Protein AF-A0A938WAL0-F1 (afdb_monomer)

Radius of gyration: 18.29 Å; Cα contacts (8 Å, |Δi|>4): 119; chains: 1; bounding box: 50×44×39 Å

pLDDT: mean 85.59, std 7.77, range [57.09, 95.12]

Nearest PDB structures (foldseek):
  7kyp-assembly4_N  TM=7.674E-01  e=1.809E-05  Streptococcus pneumoniae D39
  7kyo-assembly1_C-2  TM=7.148E-01  e=5.444E-04  Streptococcus pneumoniae D39
  2nq2-assembly1_B  TM=6.872E-01  e=1.611E+00  Haemophilus influenzae
  6ivw-assembly1_A  TM=2.174E-01  e=8.208E+00  Klebsiella pneumoniae IS53

Secondary structure (DSSP, 8-state):
-HHHHHHHHHHHSHHHHHHHHHHHHHHHHHHHHHHHHHHTT-TTHHHHHHHHHHHHHHHHHHTT--HHHHHHHHHHHHHHHHHHHHHHH-S-HHHHHHHHHHHHHHHHHHHHHT-TT--S-HHHHHH--GGG--HHHHHHHHHHHHHHHHHHHHH-

Solvent-accessible surface area (backbone atoms only — not comparable to full-atom values): 8500 Å² total; per-residue (Å²): 122,69,64,66,55,51,51,50,56,52,59,68,34,70,44,45,46,40,25,53,53,44,51,52,52,51,48,51,40,48,54,54,54,46,54,54,29,46,78,69,74,36,66,52,50,64,60,27,50,61,50,30,41,47,27,30,32,29,50,15,56,75,71,73,43,64,37,79,71,34,33,58,60,39,49,52,52,48,52,52,50,49,55,54,47,48,73,68,65,85,54,59,54,63,62,51,38,50,52,53,25,54,51,32,38,52,51,19,54,54,50,46,70,70,44,90,80,71,80,75,49,71,64,46,74,73,71,52,62,61,61,72,53,49,75,68,53,48,51,51,52,53,49,52,41,51,51,53,51,51,53,51,64,73,72,108

Foldseek 3Di:
DVVVVVVVVVCPDPLNVQLVLLCVLVVLVCVLVCVVCVVVVNNCVVVLLLQLLLLQQLVCVLVVHDSVVSSVVSSVVVVVVLVVCCVPVPDRSNVSSVVSSVVSNVNSVVSNVPPPPPPVDVVCVNPPDSSPDDPVNSVVSVVVSVVSVVVVVVVD

Mean predicted aligned error: 6.49 Å

Sequence (156 aa):
MTDLTAIRSVLAEPFMQRALLGGLLTGALGGLLGSFAVLRQLSFFSDALGHSALLGISLGILLGVNPTLVLIPFAVVFALLVNQLVARSGLPADALLNIVYSTSLAFAVVALSLVETYRGGIQQLLFGDILGISWSDLVVIGLLLLIALGYLALSL

Structure (mmCIF, N/CA/C/O backbone):
data_AF-A0A938WAL0-F1
#
_entry.id   AF-A0A938WAL0-F1
#
loop_
_atom_site.group_PDB
_atom_site.id
_atom_site.type_symbol
_atom_site.label_atom_id
_atom_site.label_alt_id
_atom_site.label_comp_id
_atom_site.label_asym_id
_atom_site.label_entity_id
_atom_site.label_seq_id
_atom_site.pdbx_PDB_ins_code
_atom_site.Cartn_x
_atom_site.Cartn_y
_atom_site.Cartn_z
_atom_site.occupancy
_atom_site.B_iso_or_equiv
_atom_site.auth_seq_id
_atom_site.auth_comp_id
_atom_site.auth_asym_id
_atom_site.auth_atom_id
_atom_site.pdbx_PDB_model_num
ATOM 1 N N . MET A 1 1 ? 34.028 19.146 -10.390 1.00 59.75 1 MET A N 1
ATOM 2 C CA . MET A 1 1 ? 33.184 19.378 -11.594 1.00 59.75 1 MET A CA 1
ATOM 3 C C . MET A 1 1 ? 32.653 18.077 -12.204 1.00 59.75 1 MET A C 1
ATOM 5 O O . MET A 1 1 ? 31.614 18.127 -12.845 1.00 59.75 1 MET A O 1
ATOM 9 N N . THR A 1 2 ? 33.303 16.931 -11.976 1.00 66.00 2 THR A N 1
ATOM 10 C CA . THR A 1 2 ? 32.895 15.585 -12.430 1.00 66.00 2 THR A CA 1
ATOM 1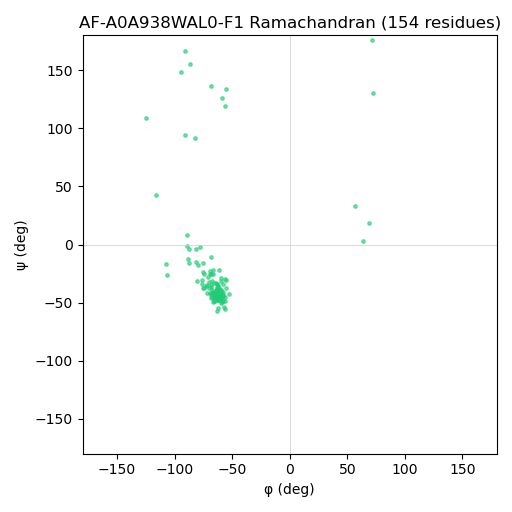1 C C . THR A 1 2 ? 31.665 15.014 -11.708 1.00 66.00 2 THR A C 1
ATOM 13 O O . THR A 1 2 ? 30.896 14.266 -12.307 1.00 66.00 2 THR A O 1
ATOM 16 N N . ASP A 1 3 ? 31.421 15.407 -10.455 1.00 73.94 3 ASP A N 1
ATOM 17 C CA . ASP A 1 3 ? 30.330 14.829 -9.651 1.00 73.94 3 ASP A CA 1
ATOM 18 C C . ASP A 1 3 ? 28.945 15.332 -10.082 1.00 73.94 3 ASP A C 1
ATOM 20 O O . ASP A 1 3 ? 27.984 14.569 -10.155 1.00 73.94 3 ASP A O 1
ATOM 24 N N . LEU A 1 4 ? 28.839 16.609 -10.464 1.00 77.44 4 LEU A N 1
ATOM 25 C CA . LEU A 1 4 ? 27.574 17.206 -10.911 1.00 77.44 4 LEU A CA 1
ATOM 26 C C . LEU A 1 4 ? 27.122 16.665 -12.274 1.00 77.44 4 LEU A C 1
ATOM 28 O O . LEU A 1 4 ? 25.924 16.524 -12.518 1.00 77.44 4 LEU A O 1
ATOM 32 N N . THR A 1 5 ? 28.063 16.326 -13.159 1.00 80.19 5 THR A N 1
ATOM 33 C CA . THR A 1 5 ? 27.743 15.705 -14.451 1.00 80.19 5 THR A CA 1
ATOM 34 C C . THR A 1 5 ? 27.295 14.257 -14.287 1.00 80.19 5 THR A C 1
ATOM 36 O O . THR A 1 5 ? 26.373 13.843 -14.984 1.00 80.19 5 THR A O 1
ATOM 39 N N . ALA A 1 6 ? 27.879 13.523 -13.333 1.00 80.62 6 ALA A N 1
ATOM 40 C CA . ALA A 1 6 ? 27.488 12.149 -13.017 1.00 80.62 6 ALA A CA 1
ATOM 41 C C . ALA A 1 6 ? 26.080 12.075 -12.399 1.00 80.62 6 ALA A C 1
ATOM 43 O O . ALA A 1 6 ? 25.265 11.243 -12.790 1.00 80.62 6 ALA A O 1
ATOM 44 N N . ILE A 1 7 ? 25.746 12.993 -11.486 1.00 83.25 7 ILE A N 1
ATOM 45 C CA . ILE A 1 7 ? 24.389 13.080 -10.925 1.00 83.25 7 ILE A CA 1
ATOM 46 C C . ILE A 1 7 ? 23.381 13.396 -12.035 1.00 83.25 7 ILE A C 1
ATOM 48 O O . ILE A 1 7 ? 22.337 12.755 -12.135 1.00 83.25 7 ILE A O 1
ATOM 52 N N . ARG A 1 8 ? 23.702 14.353 -12.915 1.00 84.62 8 ARG A N 1
ATOM 53 C CA . ARG A 1 8 ? 22.808 14.740 -14.011 1.00 84.62 8 ARG A CA 1
ATOM 54 C C . ARG A 1 8 ? 22.559 13.599 -14.996 1.00 84.62 8 ARG A C 1
ATOM 56 O O . ARG A 1 8 ? 21.430 13.466 -15.459 1.00 84.62 8 ARG A O 1
ATOM 63 N N . SER A 1 9 ? 23.570 12.788 -15.310 1.00 83.75 9 SER A N 1
ATOM 64 C CA . SER A 1 9 ? 23.388 11.643 -16.206 1.00 83.75 9 SER A CA 1
ATOM 65 C C . SER A 1 9 ? 22.494 10.576 -15.579 1.00 83.75 9 SER A C 1
ATOM 67 O O . SER A 1 9 ? 21.607 10.074 -16.254 1.00 83.75 9 SER A O 1
ATOM 69 N N . VAL A 1 10 ? 22.647 10.299 -14.280 1.00 85.94 10 VAL A N 1
ATOM 70 C CA . VAL A 1 10 ? 21.786 9.337 -13.571 1.00 85.94 10 VAL A CA 1
ATOM 71 C C . VAL A 1 10 ? 20.342 9.840 -13.455 1.00 85.94 10 VAL A C 1
ATOM 73 O O . VAL A 1 10 ? 19.409 9.065 -13.630 1.00 85.94 10 VAL A O 1
ATOM 76 N N . LEU A 1 11 ? 20.124 11.136 -13.208 1.00 86.81 11 LEU A N 1
ATOM 77 C CA . LEU A 1 11 ? 18.775 11.723 -13.148 1.00 86.81 11 LEU A CA 1
ATOM 78 C C . LEU A 1 11 ? 18.071 11.775 -14.512 1.00 86.81 11 LEU A C 1
ATOM 80 O O . LEU A 1 11 ? 16.841 11.815 -14.571 1.00 86.81 11 LEU A O 1
ATOM 84 N N . ALA A 1 12 ? 18.834 11.806 -15.605 1.00 88.50 12 ALA A N 1
ATOM 85 C CA . ALA A 1 12 ? 18.282 11.782 -16.954 1.00 88.50 12 ALA A CA 1
ATOM 86 C C . ALA A 1 12 ? 17.778 10.387 -17.362 1.00 88.50 12 ALA A C 1
ATOM 88 O O . ALA A 1 12 ? 17.007 10.285 -18.316 1.00 88.50 12 ALA A O 1
ATOM 89 N N . GLU A 1 13 ? 18.176 9.332 -16.647 1.00 91.75 13 GLU A N 1
ATOM 90 C CA . GLU A 1 13 ? 17.783 7.969 -16.980 1.00 91.75 13 GLU A CA 1
ATOM 91 C C . GLU A 1 13 ? 16.280 7.722 -16.752 1.00 91.75 13 GLU A C 1
ATOM 93 O O . GLU A 1 13 ? 15.738 8.072 -15.693 1.00 91.75 13 GLU A O 1
ATOM 98 N N . PRO A 1 14 ? 15.584 7.037 -17.683 1.00 88.69 14 PRO A N 1
ATOM 99 C CA . PRO A 1 14 ? 14.145 6.808 -17.578 1.00 88.69 14 PRO A CA 1
ATOM 100 C C . PRO A 1 14 ? 13.726 6.035 -16.324 1.00 88.69 14 PRO A C 1
ATOM 102 O O . PRO A 1 14 ? 12.614 6.213 -15.838 1.00 88.69 14 PRO A O 1
ATOM 105 N N . PHE A 1 15 ? 14.562 5.131 -15.799 1.00 90.69 15 PHE A N 1
ATOM 106 C CA . PHE A 1 15 ? 14.244 4.406 -14.559 1.00 90.69 15 PHE A CA 1
ATOM 107 C C . PHE A 1 15 ? 14.283 5.324 -13.332 1.00 90.69 15 PHE A C 1
ATOM 109 O O . PHE A 1 15 ? 13.417 5.219 -12.471 1.00 90.69 15 PHE A O 1
ATOM 116 N N . MET A 1 16 ? 15.224 6.273 -13.286 1.00 92.56 16 MET A N 1
ATOM 117 C CA . MET A 1 16 ? 15.348 7.216 -12.176 1.00 92.56 16 MET A CA 1
ATOM 118 C C . MET A 1 16 ? 14.176 8.199 -12.169 1.00 92.56 16 MET A C 1
ATOM 120 O O . MET A 1 16 ? 13.581 8.456 -11.127 1.00 92.56 16 MET A O 1
ATOM 124 N N . GLN A 1 17 ? 13.777 8.690 -13.345 1.00 91.88 17 GLN A N 1
ATOM 125 C CA . GLN A 1 17 ? 12.596 9.548 -13.479 1.00 91.88 17 GLN A CA 1
ATOM 126 C C . GLN A 1 17 ? 11.316 8.837 -13.032 1.00 91.88 17 GLN A C 1
ATOM 128 O O . GLN A 1 17 ? 10.517 9.413 -12.294 1.00 91.88 17 GLN A O 1
ATOM 133 N N . ARG A 1 18 ? 11.137 7.571 -13.430 1.00 93.94 18 ARG A N 1
ATOM 134 C CA . ARG A 1 18 ? 10.002 6.747 -12.990 1.00 93.94 18 ARG A CA 1
ATOM 135 C C . ARG A 1 18 ? 10.022 6.501 -11.485 1.00 93.94 18 ARG A C 1
ATOM 137 O O . ARG A 1 18 ? 8.976 6.627 -10.861 1.00 93.94 18 ARG A O 1
ATOM 144 N N . ALA A 1 19 ? 11.186 6.222 -10.901 1.00 92.88 19 ALA A N 1
ATOM 145 C CA . ALA A 1 19 ? 11.332 6.046 -9.459 1.00 92.88 19 ALA A CA 1
ATOM 146 C C . ALA A 1 19 ? 10.960 7.322 -8.682 1.00 92.88 19 ALA A C 1
ATOM 148 O O . ALA A 1 19 ? 10.215 7.255 -7.706 1.00 92.88 19 ALA A O 1
ATOM 149 N N . LEU A 1 20 ? 11.411 8.494 -9.148 1.00 92.94 20 LEU A N 1
ATOM 150 C CA . LEU A 1 20 ? 11.079 9.788 -8.540 1.00 92.94 20 LEU A CA 1
ATOM 151 C C . LEU A 1 20 ? 9.582 10.109 -8.643 1.00 92.94 20 LEU A C 1
ATOM 153 O O . LEU A 1 20 ? 8.967 10.495 -7.650 1.00 92.94 20 LEU A O 1
ATOM 157 N N . LEU A 1 21 ? 8.982 9.921 -9.823 1.00 94.06 21 LEU A N 1
ATOM 158 C CA . LEU A 1 21 ? 7.542 10.112 -10.020 1.00 94.06 21 LEU A CA 1
ATOM 159 C C . LEU A 1 21 ? 6.724 9.123 -9.185 1.00 94.06 21 LEU A C 1
ATOM 161 O O . LEU A 1 21 ? 5.754 9.518 -8.541 1.00 94.06 21 LEU A O 1
ATOM 165 N N . GLY A 1 22 ? 7.138 7.856 -9.161 1.00 93.50 22 GLY A N 1
ATOM 166 C CA . GLY A 1 22 ? 6.519 6.807 -8.363 1.00 93.50 22 GLY A CA 1
ATOM 167 C C . GLY A 1 22 ? 6.536 7.159 -6.881 1.00 93.50 22 GLY A C 1
ATOM 168 O O . GLY A 1 22 ? 5.484 7.145 -6.254 1.00 93.50 22 GLY A O 1
ATOM 169 N N . GLY A 1 23 ? 7.693 7.561 -6.345 1.00 93.06 23 GLY A N 1
ATOM 170 C CA . GLY A 1 23 ? 7.836 7.992 -4.953 1.00 93.06 23 GLY A CA 1
ATOM 171 C C . GLY A 1 23 ? 7.001 9.226 -4.603 1.00 93.06 23 GLY A C 1
ATOM 172 O O . GLY A 1 23 ? 6.423 9.293 -3.521 1.00 93.06 23 GLY A O 1
ATOM 173 N N . LEU A 1 24 ? 6.882 10.189 -5.520 1.00 95.12 24 LEU A N 1
ATOM 174 C CA . LEU A 1 24 ? 6.063 11.382 -5.301 1.00 95.12 24 LEU A CA 1
ATOM 175 C C . LEU A 1 24 ? 4.566 11.043 -5.266 1.00 95.12 24 LEU A C 1
ATOM 177 O O . LEU A 1 24 ? 3.847 11.511 -4.383 1.00 95.12 24 LEU A O 1
ATOM 181 N N . LEU A 1 25 ? 4.100 10.192 -6.184 1.00 94.75 25 LEU A N 1
ATOM 182 C CA . LEU A 1 25 ? 2.705 9.752 -6.232 1.00 94.75 25 LEU A CA 1
ATOM 183 C C . LEU A 1 25 ? 2.333 8.862 -5.038 1.00 94.75 25 LEU A C 1
ATOM 185 O O . LEU A 1 25 ? 1.294 9.084 -4.416 1.00 94.75 25 LEU A O 1
ATOM 189 N N . THR A 1 26 ? 3.172 7.882 -4.688 1.00 92.38 26 THR A N 1
ATOM 190 C CA . THR A 1 26 ? 2.928 7.006 -3.530 1.00 92.38 26 THR A CA 1
ATOM 191 C C . THR A 1 26 ? 3.048 7.763 -2.214 1.00 92.38 26 THR A C 1
ATOM 193 O O . THR A 1 26 ? 2.241 7.533 -1.319 1.00 92.38 26 THR A O 1
ATOM 196 N N . GLY A 1 27 ? 3.981 8.713 -2.103 1.00 93.56 27 GLY A N 1
ATOM 197 C CA . GLY A 1 27 ? 4.100 9.601 -0.948 1.00 93.56 27 GLY A CA 1
ATOM 198 C C . GLY A 1 27 ? 2.866 10.487 -0.760 1.00 93.56 27 GLY A C 1
ATOM 199 O O . GLY A 1 27 ? 2.343 10.583 0.350 1.00 93.56 27 GLY A O 1
ATOM 200 N N . ALA A 1 28 ? 2.345 11.074 -1.843 1.00 94.62 28 ALA A N 1
ATOM 201 C CA . ALA A 1 28 ? 1.106 11.852 -1.804 1.00 94.62 28 ALA A CA 1
ATOM 202 C C . ALA A 1 28 ? -0.097 10.992 -1.379 1.00 94.62 28 ALA A C 1
ATOM 204 O O . ALA A 1 28 ? -0.853 11.388 -0.492 1.00 94.62 28 ALA A O 1
ATOM 205 N N . LEU A 1 29 ? -0.235 9.795 -1.959 1.00 92.19 29 LEU A N 1
ATOM 206 C CA . LEU A 1 29 ? -1.250 8.808 -1.576 1.00 92.19 29 LEU A CA 1
ATOM 207 C C . LEU A 1 29 ? -1.151 8.416 -0.100 1.00 92.19 29 LEU A C 1
ATOM 209 O O . LEU A 1 29 ? -2.155 8.427 0.609 1.00 92.19 29 LEU A O 1
ATOM 213 N N . GLY A 1 30 ? 0.055 8.083 0.363 1.00 90.44 30 GLY A N 1
ATOM 214 C CA . GLY A 1 30 ? 0.321 7.680 1.739 1.00 90.44 30 GLY A CA 1
ATOM 215 C C . GLY A 1 30 ? 0.010 8.791 2.738 1.00 90.44 30 GLY A C 1
ATOM 216 O O . GLY A 1 30 ? -0.615 8.528 3.761 1.00 90.44 30 GLY A O 1
ATOM 217 N N . GLY A 1 31 ? 0.361 10.041 2.420 1.00 91.62 31 GLY A N 1
ATOM 218 C CA . GLY A 1 31 ? 0.008 11.202 3.239 1.00 91.62 31 GLY A CA 1
ATOM 219 C C . GLY A 1 31 ? -1.505 11.419 3.343 1.00 91.62 31 GLY A C 1
ATOM 220 O O . GLY A 1 31 ? -2.027 11.622 4.440 1.00 91.62 31 GLY A O 1
ATOM 221 N N . LEU A 1 32 ? -2.221 11.313 2.219 1.00 91.06 32 LEU A N 1
ATOM 222 C CA . LEU A 1 32 ? -3.681 11.444 2.149 1.00 91.06 32 LEU A CA 1
ATOM 223 C C . LEU A 1 32 ? -4.405 10.349 2.936 1.00 91.06 32 LEU A C 1
ATOM 225 O O . LEU A 1 32 ? -5.180 10.635 3.851 1.00 91.06 32 LEU A O 1
ATOM 229 N N . LEU A 1 33 ? -4.138 9.089 2.592 1.00 88.06 33 LEU A N 1
ATOM 230 C CA . LEU A 1 33 ? -4.791 7.939 3.213 1.00 88.06 33 LEU A CA 1
ATOM 231 C C . LEU A 1 33 ? -4.366 7.778 4.674 1.00 88.06 33 LEU A C 1
ATOM 233 O O . LEU A 1 33 ? -5.193 7.422 5.509 1.00 88.06 33 LEU A O 1
ATOM 237 N N . GLY A 1 34 ? -3.111 8.090 5.005 1.00 87.62 34 GLY A N 1
ATOM 238 C CA . GLY A 1 34 ? -2.603 8.075 6.375 1.00 87.62 34 GLY A CA 1
ATOM 239 C C . GLY A 1 34 ? -3.295 9.106 7.263 1.00 87.62 34 GLY A C 1
ATOM 240 O O . GLY A 1 34 ? -3.760 8.760 8.347 1.00 87.62 34 GLY A O 1
ATOM 241 N N . SER A 1 35 ? -3.446 10.348 6.790 1.00 88.38 35 SER A N 1
ATOM 242 C CA . SER A 1 35 ? -4.200 11.378 7.520 1.00 88.38 35 SER A CA 1
ATOM 243 C C . SER A 1 35 ? -5.645 10.939 7.774 1.00 88.38 35 SER A C 1
ATOM 245 O O . SER A 1 35 ? -6.138 11.023 8.900 1.00 88.38 35 SER A O 1
ATOM 247 N N . PHE A 1 36 ? -6.299 10.376 6.756 1.00 85.12 36 PHE A N 1
ATOM 248 C CA . PHE A 1 36 ? -7.659 9.859 6.874 1.00 85.12 36 PHE A CA 1
ATOM 249 C C . PHE A 1 36 ? -7.774 8.683 7.857 1.00 85.12 36 PHE A C 1
ATOM 251 O O . PHE A 1 36 ? -8.710 8.628 8.657 1.00 85.12 36 PHE A O 1
ATOM 258 N N . ALA A 1 37 ? -6.814 7.756 7.834 1.00 84.25 37 ALA A N 1
ATOM 259 C CA . ALA A 1 37 ? -6.764 6.622 8.752 1.00 84.25 37 ALA A CA 1
ATOM 260 C C . ALA A 1 37 ? -6.608 7.079 10.212 1.00 84.25 37 ALA A C 1
ATOM 262 O O . ALA A 1 37 ? -7.315 6.583 11.089 1.00 84.25 37 ALA A O 1
ATOM 263 N N . VAL A 1 38 ? -5.756 8.077 10.470 1.00 85.62 38 VAL A N 1
ATOM 264 C CA . VAL A 1 38 ? -5.581 8.665 11.809 1.00 85.62 38 VAL A CA 1
ATOM 265 C C . VAL A 1 38 ? -6.869 9.326 12.302 1.00 85.62 38 VAL A C 1
ATOM 267 O O . VAL A 1 38 ? -7.282 9.076 13.434 1.00 85.62 38 VAL A O 1
ATOM 270 N N . LEU A 1 39 ? -7.551 10.107 11.456 1.00 85.12 39 LEU A N 1
ATOM 271 C CA . LEU A 1 39 ? -8.827 10.745 11.812 1.00 85.12 39 LEU A CA 1
ATOM 272 C C . LEU A 1 39 ? -9.917 9.730 12.185 1.00 85.12 39 LEU A C 1
ATOM 274 O O . LEU A 1 39 ? -10.789 10.029 12.998 1.00 85.12 39 LEU A O 1
ATOM 278 N N . ARG A 1 40 ? -9.856 8.518 11.624 1.00 80.62 40 ARG A N 1
ATOM 279 C CA . ARG A 1 40 ? -10.780 7.418 11.927 1.00 80.62 40 ARG A CA 1
ATOM 280 C C . ARG A 1 40 ? -10.342 6.521 13.087 1.00 80.62 40 ARG A C 1
ATOM 282 O O . ARG A 1 40 ? -10.980 5.499 13.307 1.00 80.62 40 ARG A O 1
ATOM 289 N N . GLN A 1 41 ? -9.285 6.884 13.820 1.00 80.69 41 GLN A N 1
ATOM 290 C CA . GLN A 1 41 ? -8.681 6.049 14.869 1.00 80.69 41 GLN A CA 1
ATOM 291 C C . GLN A 1 41 ? -8.238 4.662 14.367 1.00 80.69 41 GLN A C 1
ATOM 293 O O . GLN A 1 41 ? -8.294 3.671 15.087 1.00 80.69 41 GLN A O 1
ATOM 298 N N . LEU A 1 42 ? -7.793 4.594 13.111 1.00 81.06 42 LEU A N 1
ATOM 299 C CA . LEU A 1 42 ? -7.249 3.402 12.462 1.00 81.06 42 LEU A CA 1
ATOM 300 C C . LEU A 1 42 ? -5.774 3.626 12.091 1.00 81.06 42 LEU A C 1
ATOM 302 O O . LEU A 1 42 ? -5.340 3.276 10.995 1.00 81.06 42 LEU A O 1
ATOM 306 N N . SER A 1 43 ? -4.990 4.235 12.984 1.00 77.31 43 SER A N 1
ATOM 307 C CA . SER A 1 43 ? -3.584 4.593 12.729 1.00 77.31 43 SER A CA 1
ATOM 308 C C . SER A 1 43 ? -2.714 3.387 12.357 1.00 77.31 43 SER A C 1
ATOM 310 O O . SER A 1 43 ? -1.836 3.511 11.508 1.00 77.31 43 SER A O 1
ATOM 312 N N . PHE A 1 44 ? -2.993 2.214 12.930 1.00 81.81 44 PHE A N 1
ATOM 313 C CA . PHE A 1 44 ? -2.258 0.971 12.664 1.00 81.81 44 PHE A CA 1
ATOM 314 C C . PHE A 1 44 ? -2.796 0.165 11.474 1.00 81.81 44 PHE A C 1
ATOM 316 O O . PHE A 1 44 ? -2.223 -0.859 11.110 1.00 81.81 44 PHE A O 1
ATOM 323 N N . PHE A 1 45 ? -3.895 0.595 10.845 1.00 85.00 45 PHE A N 1
ATOM 324 C CA . PHE A 1 45 ? -4.513 -0.171 9.761 1.00 85.00 45 PHE A CA 1
ATOM 325 C C . PHE A 1 45 ? -3.601 -0.267 8.537 1.00 85.00 45 PHE A C 1
ATOM 327 O O . PHE A 1 45 ? -3.448 -1.346 7.969 1.00 85.00 45 PHE A O 1
ATOM 334 N N . SER A 1 46 ? -2.975 0.847 8.153 1.00 83.94 46 SER A N 1
ATOM 335 C CA . SER A 1 46 ? -2.064 0.895 7.005 1.00 83.94 46 SER A CA 1
ATOM 336 C C . SER A 1 46 ? -0.841 -0.002 7.204 1.00 83.94 46 SER A C 1
ATOM 338 O O . SER A 1 46 ? -0.419 -0.671 6.264 1.00 83.94 46 SER A O 1
ATOM 340 N N . ASP A 1 47 ? -0.316 -0.052 8.429 1.00 84.69 47 ASP A N 1
ATOM 341 C CA 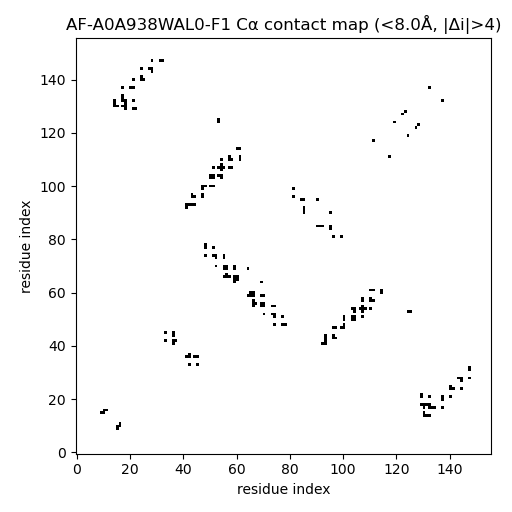. ASP A 1 47 ? 0.816 -0.906 8.800 1.00 84.69 47 ASP A CA 1
ATOM 342 C C . ASP A 1 47 ? 0.431 -2.393 8.722 1.00 84.69 47 ASP A C 1
ATOM 344 O O . ASP A 1 47 ? 1.053 -3.187 8.011 1.00 84.69 47 ASP A O 1
ATOM 348 N N . ALA A 1 48 ? -0.700 -2.752 9.340 1.00 88.06 48 ALA A N 1
ATOM 349 C CA . ALA A 1 48 ? -1.219 -4.112 9.303 1.00 88.06 48 ALA A CA 1
ATOM 350 C C . ALA A 1 48 ? -1.543 -4.582 7.875 1.00 88.06 48 ALA A C 1
ATOM 352 O O . ALA A 1 48 ? -1.225 -5.717 7.515 1.00 88.06 48 ALA A O 1
ATOM 353 N N . LEU A 1 49 ? -2.150 -3.727 7.045 1.00 88.19 49 LEU A N 1
ATOM 354 C CA . LEU A 1 49 ? -2.470 -4.036 5.651 1.00 88.19 49 LEU A CA 1
ATOM 355 C C . LEU A 1 49 ? -1.201 -4.229 4.812 1.00 88.19 49 LEU A C 1
ATOM 357 O O . LEU A 1 49 ? -1.123 -5.196 4.055 1.00 88.19 49 LEU A O 1
ATOM 361 N N . GLY A 1 50 ? -0.212 -3.340 4.958 1.00 87.06 50 GLY A N 1
ATOM 362 C CA . GLY A 1 50 ? 1.035 -3.380 4.192 1.00 87.06 50 GLY A CA 1
ATOM 363 C C . GLY A 1 50 ? 1.807 -4.678 4.406 1.00 87.06 50 GLY A C 1
ATOM 364 O O . GLY A 1 50 ? 2.225 -5.326 3.451 1.00 87.06 50 GLY A O 1
ATOM 365 N N . HIS A 1 51 ? 1.917 -5.126 5.652 1.00 85.06 51 HIS A N 1
ATOM 366 C CA . HIS A 1 51 ? 2.574 -6.392 5.943 1.00 85.06 51 HIS A CA 1
ATOM 367 C C . HIS A 1 51 ? 1.725 -7.620 5.618 1.00 85.06 51 HIS A C 1
ATOM 369 O O . HIS A 1 51 ? 2.251 -8.645 5.182 1.00 85.06 51 HIS A O 1
ATOM 375 N N . SER A 1 52 ? 0.408 -7.534 5.790 1.00 88.25 52 SER A N 1
ATOM 376 C CA . SER A 1 52 ? -0.479 -8.644 5.437 1.00 88.25 52 SER A CA 1
ATOM 377 C C . SER A 1 52 ? -0.560 -8.848 3.925 1.00 88.25 52 SER A C 1
ATOM 379 O O . SER A 1 52 ? -0.789 -9.963 3.466 1.00 88.25 52 SER A O 1
ATOM 381 N N . ALA A 1 53 ? -0.267 -7.818 3.129 1.00 88.56 53 ALA A N 1
ATOM 382 C CA . ALA A 1 53 ? -0.129 -7.927 1.682 1.00 88.56 53 ALA A CA 1
ATOM 383 C C . ALA A 1 53 ? 0.908 -8.985 1.255 1.00 88.56 53 ALA A C 1
ATOM 385 O O . ALA A 1 53 ? 0.718 -9.651 0.237 1.00 88.56 53 ALA A O 1
ATOM 386 N N . LEU A 1 54 ? 1.953 -9.215 2.063 1.00 87.88 54 LEU A N 1
ATOM 387 C CA . LEU A 1 54 ? 2.937 -10.280 1.833 1.00 87.88 54 LEU A CA 1
ATOM 388 C C . LEU A 1 54 ? 2.301 -11.665 1.867 1.00 87.88 54 LEU A C 1
ATOM 390 O O . LEU A 1 54 ? 2.680 -12.523 1.072 1.00 87.88 54 LEU A O 1
ATOM 394 N N . LEU A 1 55 ? 1.318 -11.883 2.746 1.00 90.19 55 LEU A N 1
ATOM 395 C CA . LEU A 1 55 ? 0.559 -13.129 2.766 1.00 90.19 55 LEU A CA 1
ATOM 396 C C . LEU A 1 55 ? -0.182 -13.304 1.440 1.00 90.19 55 LEU A C 1
ATOM 398 O O . LEU A 1 55 ? -0.045 -14.347 0.808 1.00 90.19 55 LEU A O 1
ATOM 402 N N . GLY A 1 56 ? -0.872 -12.268 0.960 1.00 89.00 56 GLY A N 1
ATOM 403 C CA . GLY A 1 56 ? -1.535 -12.289 -0.346 1.00 89.00 56 GLY A CA 1
ATOM 404 C C . GLY A 1 56 ? -0.584 -12.607 -1.503 1.00 89.00 56 GLY A C 1
ATOM 405 O O . GLY A 1 56 ? -0.885 -13.463 -2.334 1.00 89.00 56 GLY A O 1
ATOM 406 N N . ILE A 1 57 ? 0.594 -11.981 -1.522 1.00 88.69 57 ILE A N 1
ATOM 407 C CA . ILE A 1 57 ? 1.624 -12.243 -2.536 1.00 88.69 57 ILE A CA 1
ATOM 408 C C . ILE A 1 57 ? 2.145 -13.680 -2.431 1.00 88.69 57 ILE A C 1
ATOM 410 O O . ILE A 1 57 ? 2.228 -14.370 -3.444 1.00 88.69 57 ILE A O 1
ATOM 414 N N . SER A 1 58 ? 2.450 -14.155 -1.220 1.00 87.44 58 SER A N 1
ATOM 415 C CA . SER A 1 58 ? 2.932 -15.523 -0.991 1.00 87.44 58 SER A CA 1
ATOM 416 C C . SER A 1 58 ? 1.917 -16.577 -1.435 1.00 87.44 58 SER A C 1
ATOM 418 O O . SER A 1 58 ? 2.292 -17.560 -2.070 1.00 87.44 58 SER A O 1
ATOM 420 N N . LEU A 1 59 ? 0.624 -16.333 -1.192 1.00 88.12 59 LEU A N 1
ATOM 421 C CA . LEU A 1 59 ? -0.463 -17.180 -1.672 1.00 88.12 59 LEU A CA 1
ATOM 422 C C . LEU A 1 59 ? -0.561 -17.150 -3.199 1.00 88.12 59 LEU A C 1
ATOM 424 O O . LEU A 1 59 ? -0.722 -18.200 -3.813 1.00 88.12 59 LEU A O 1
ATOM 428 N N . GLY A 1 60 ? -0.414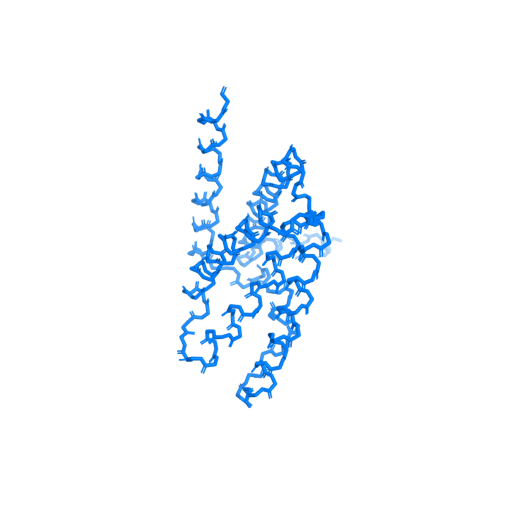 -15.978 -3.826 1.00 87.62 60 GLY A N 1
ATOM 429 C CA . GLY A 1 60 ? -0.368 -15.864 -5.285 1.00 87.62 60 GLY A CA 1
ATOM 430 C C . GLY A 1 60 ? 0.770 -16.683 -5.896 1.00 87.62 60 GLY A C 1
ATOM 431 O O . GLY A 1 60 ? 0.540 -17.448 -6.830 1.00 87.62 60 GLY A O 1
ATOM 432 N N . ILE A 1 61 ? 1.967 -16.598 -5.307 1.00 85.56 61 ILE A N 1
ATOM 433 C CA . ILE A 1 61 ? 3.143 -17.373 -5.727 1.00 85.56 61 ILE A CA 1
ATOM 434 C C . ILE A 1 61 ? 2.898 -18.879 -5.558 1.00 85.56 61 ILE A C 1
ATOM 436 O O . ILE A 1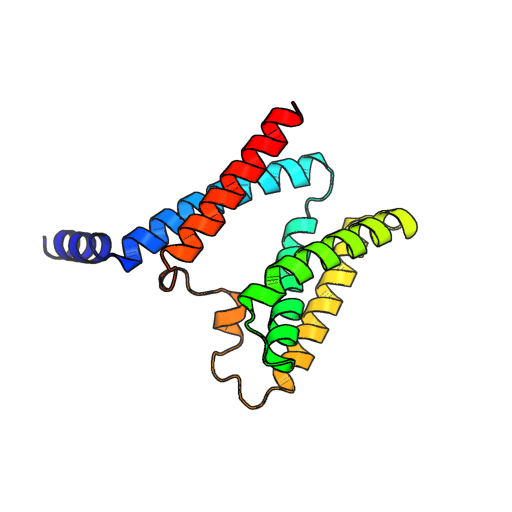 61 ? 3.149 -19.636 -6.493 1.00 85.56 61 ILE A O 1
ATOM 440 N N . LEU A 1 62 ? 2.371 -19.316 -4.408 1.00 85.00 62 LEU A N 1
ATOM 441 C CA . LEU A 1 62 ? 2.040 -20.724 -4.142 1.00 85.00 62 LEU A CA 1
ATOM 442 C C . LEU A 1 62 ? 1.021 -21.292 -5.137 1.00 85.00 62 LEU A C 1
ATOM 444 O O . LEU A 1 62 ? 1.136 -22.442 -5.551 1.00 85.00 62 LEU A O 1
ATOM 448 N N . LEU A 1 63 ? 0.029 -20.489 -5.522 1.00 86.00 63 LEU A N 1
ATOM 449 C CA . LEU A 1 63 ? -1.010 -20.874 -6.477 1.00 86.00 63 LEU A CA 1
ATOM 450 C C . LEU A 1 63 ? -0.557 -20.745 -7.944 1.00 86.00 63 LEU A C 1
ATOM 452 O O . LEU A 1 63 ? -1.320 -21.092 -8.844 1.00 86.00 63 LEU A O 1
ATOM 456 N N . GLY A 1 64 ? 0.652 -20.233 -8.204 1.00 83.38 64 GLY A N 1
ATOM 457 C CA . GLY A 1 64 ? 1.157 -19.979 -9.557 1.00 83.38 64 GLY A CA 1
ATOM 458 C C . GLY A 1 64 ? 0.438 -18.839 -10.290 1.00 83.38 64 GLY A C 1
ATOM 459 O O . GLY A 1 64 ? 0.506 -18.752 -11.515 1.00 83.38 64 GLY A O 1
ATOM 460 N N . VAL A 1 65 ? -0.268 -17.969 -9.563 1.00 85.81 65 VAL A N 1
ATOM 461 C CA . VAL A 1 65 ? -0.994 -16.816 -10.112 1.00 85.81 65 VAL A CA 1
ATOM 462 C C . VAL A 1 65 ? -0.104 -15.578 -10.045 1.00 85.81 65 VAL A C 1
ATOM 464 O O . VAL A 1 65 ? 0.705 -15.423 -9.132 1.00 85.81 65 VAL A O 1
ATOM 467 N N . ASN A 1 66 ? -0.259 -14.660 -11.003 1.00 81.62 66 ASN A N 1
ATOM 468 C CA . ASN A 1 66 ? 0.472 -13.396 -10.993 1.00 81.62 66 ASN A CA 1
ATOM 469 C C . ASN A 1 66 ? 0.226 -12.632 -9.665 1.00 81.62 66 ASN A C 1
ATOM 471 O O . ASN A 1 66 ? -0.922 -12.258 -9.396 1.00 81.62 66 ASN A O 1
ATOM 475 N N . PRO A 1 67 ? 1.273 -12.356 -8.862 1.00 80.31 67 PRO A N 1
ATOM 476 C CA . PRO A 1 67 ? 1.139 -11.698 -7.563 1.00 80.31 67 PRO A CA 1
ATOM 477 C C . PRO A 1 67 ? 0.412 -10.357 -7.609 1.00 80.31 67 PRO A C 1
ATOM 479 O O . PRO A 1 67 ? -0.393 -10.064 -6.729 1.00 80.31 67 PRO A O 1
ATOM 482 N N . THR A 1 68 ? 0.638 -9.564 -8.658 1.00 79.19 68 THR A N 1
ATOM 483 C CA . THR A 1 68 ? 0.021 -8.243 -8.829 1.00 79.19 68 THR A CA 1
ATOM 484 C C . THR A 1 68 ? -1.500 -8.344 -8.941 1.00 79.19 68 THR A C 1
ATOM 486 O O . THR A 1 68 ? -2.219 -7.488 -8.430 1.00 79.19 68 THR A O 1
ATOM 489 N N . LEU A 1 69 ? -2.005 -9.418 -9.559 1.00 83.56 69 LEU A N 1
ATOM 490 C CA . LEU A 1 69 ? -3.443 -9.660 -9.698 1.00 83.56 69 LEU A CA 1
ATOM 491 C C . LEU A 1 69 ? -4.083 -10.155 -8.402 1.00 83.56 69 LEU A C 1
ATOM 493 O O . LEU A 1 69 ? -5.256 -9.883 -8.169 1.00 83.56 69 LEU A O 1
ATOM 497 N N . VAL A 1 70 ? -3.333 -10.872 -7.563 1.00 87.62 70 VAL A N 1
ATOM 498 C CA . VAL A 1 70 ? -3.820 -11.384 -6.272 1.00 87.62 70 VAL A CA 1
ATOM 499 C C . VAL A 1 70 ? -3.785 -10.299 -5.196 1.00 87.62 70 VAL A C 1
ATOM 501 O O . VAL A 1 70 ? -4.644 -10.274 -4.317 1.00 87.62 70 VAL A O 1
ATOM 504 N N . LEU A 1 71 ? -2.836 -9.368 -5.290 1.00 86.62 71 LEU A N 1
ATOM 505 C CA . LEU A 1 71 ? -2.579 -8.339 -4.286 1.00 86.62 71 LEU A CA 1
ATOM 506 C C . LEU A 1 71 ? -3.803 -7.467 -3.978 1.00 86.62 71 LEU A C 1
ATOM 508 O O . LEU A 1 71 ? -4.195 -7.344 -2.820 1.00 86.62 71 LEU A O 1
ATOM 512 N N . ILE A 1 72 ? -4.420 -6.878 -5.007 1.00 85.94 72 ILE A N 1
ATOM 513 C CA . ILE A 1 72 ? -5.580 -5.987 -4.849 1.00 85.94 72 ILE A CA 1
ATOM 514 C C . ILE A 1 72 ? -6.792 -6.717 -4.241 1.00 85.94 72 ILE A C 1
ATOM 516 O O . ILE A 1 72 ? -7.294 -6.254 -3.214 1.00 85.94 72 ILE A O 1
ATOM 520 N N . PRO A 1 73 ? -7.285 -7.843 -4.800 1.00 90.00 73 PRO A N 1
ATOM 521 C CA . PRO A 1 73 ? -8.428 -8.542 -4.219 1.00 90.00 73 PRO A CA 1
ATOM 522 C C . PRO A 1 73 ? -8.123 -9.070 -2.817 1.00 90.00 73 PRO A C 1
ATOM 524 O O . PRO A 1 73 ? -8.988 -8.987 -1.948 1.00 90.00 73 PRO A O 1
ATOM 527 N N . PHE A 1 74 ? -6.897 -9.537 -2.556 1.00 91.06 74 PHE A N 1
ATOM 528 C CA . PHE A 1 74 ? -6.491 -9.930 -1.210 1.00 91.06 74 PHE A CA 1
ATOM 529 C C . PHE A 1 74 ? -6.562 -8.751 -0.233 1.00 91.06 74 PHE A C 1
ATOM 531 O O . PHE A 1 74 ? -7.150 -8.892 0.835 1.00 91.06 74 PHE A O 1
ATOM 538 N N . ALA A 1 75 ? -6.032 -7.580 -0.600 1.00 89.75 75 ALA A N 1
ATOM 539 C CA . ALA A 1 75 ? -6.077 -6.384 0.238 1.00 89.75 75 ALA A CA 1
ATOM 540 C C . ALA A 1 75 ? -7.520 -5.954 0.556 1.00 89.75 75 ALA A C 1
ATOM 542 O O . ALA A 1 75 ? -7.818 -5.607 1.698 1.00 89.75 75 ALA A O 1
ATOM 543 N N . VAL A 1 76 ? -8.433 -6.036 -0.419 1.00 90.62 76 VAL A N 1
ATOM 544 C CA . VAL A 1 76 ? -9.862 -5.742 -0.209 1.00 90.62 76 VAL A CA 1
ATOM 545 C C . VAL A 1 76 ? -10.495 -6.752 0.748 1.00 90.62 76 VAL A C 1
ATOM 547 O O . VAL A 1 76 ? -11.150 -6.355 1.711 1.00 90.62 76 VAL A O 1
ATOM 550 N N . VAL A 1 77 ? -10.285 -8.052 0.523 1.00 92.00 77 VAL A N 1
ATOM 551 C CA . VAL A 1 77 ? -10.818 -9.111 1.397 1.00 92.00 77 VAL A CA 1
ATOM 552 C C . VAL A 1 77 ? -10.273 -8.969 2.816 1.00 92.00 77 VAL A C 1
ATOM 554 O O . VAL A 1 77 ? -11.040 -9.041 3.774 1.00 92.00 77 VAL A O 1
ATOM 557 N N . PHE A 1 78 ? -8.974 -8.707 2.956 1.00 90.00 78 PHE A N 1
ATOM 558 C CA . PHE A 1 78 ? -8.318 -8.481 4.237 1.00 90.00 78 PHE A CA 1
ATOM 559 C C . PHE A 1 78 ? -8.904 -7.266 4.965 1.00 90.00 78 PHE A C 1
ATOM 561 O O . PHE A 1 78 ? -9.282 -7.374 6.130 1.00 90.00 78 PHE A O 1
ATOM 568 N N . ALA A 1 79 ? -9.056 -6.134 4.271 1.00 88.81 79 ALA A N 1
ATOM 569 C CA . ALA A 1 79 ? -9.653 -4.925 4.830 1.00 88.81 79 ALA A CA 1
ATOM 570 C C . ALA A 1 79 ? -11.083 -5.168 5.342 1.00 88.81 79 ALA A C 1
ATOM 572 O O . ALA A 1 79 ? -11.428 -4.734 6.442 1.00 88.81 79 ALA A O 1
ATOM 573 N N . LEU A 1 80 ? -11.906 -5.901 4.582 1.00 90.94 80 LEU A N 1
ATOM 574 C CA . LEU A 1 80 ? -13.272 -6.254 4.980 1.00 90.94 80 LEU A CA 1
ATOM 575 C C . LEU A 1 80 ? -13.299 -7.189 6.197 1.00 90.94 80 LEU A C 1
ATOM 577 O O . LEU A 1 80 ? -14.082 -6.964 7.123 1.00 90.94 80 LEU A O 1
ATOM 581 N N . LEU A 1 81 ? -12.433 -8.207 6.212 1.00 89.88 81 LEU A N 1
ATOM 582 C CA . LEU A 1 81 ? -12.288 -9.146 7.327 1.00 89.88 81 LEU A CA 1
ATOM 583 C C . LEU A 1 81 ? -11.905 -8.423 8.614 1.00 89.88 81 LEU A C 1
ATOM 585 O O . LEU A 1 81 ? -12.566 -8.592 9.637 1.00 89.88 81 LEU A O 1
ATOM 589 N N . VAL A 1 82 ? -10.873 -7.584 8.546 1.00 87.38 82 VAL A N 1
ATOM 590 C CA . VAL A 1 82 ? -10.389 -6.794 9.679 1.00 87.38 82 VAL A CA 1
ATOM 591 C C . VAL A 1 82 ? -11.465 -5.838 10.171 1.00 87.38 82 VAL A C 1
ATOM 593 O O . VAL A 1 82 ? -11.740 -5.810 11.367 1.00 87.38 82 VAL A O 1
ATOM 596 N N . ASN A 1 83 ? -12.133 -5.111 9.271 1.00 87.25 83 ASN A N 1
ATOM 597 C CA . ASN A 1 83 ? -13.219 -4.206 9.643 1.00 87.25 83 ASN A CA 1
ATOM 598 C C . ASN A 1 83 ? -14.348 -4.943 10.388 1.00 87.25 83 ASN A C 1
ATOM 600 O O . ASN A 1 83 ? -14.862 -4.458 11.395 1.00 87.25 83 ASN A O 1
ATOM 604 N N . GLN A 1 84 ? -14.705 -6.151 9.942 1.00 87.56 84 GLN A N 1
ATOM 605 C CA . GLN A 1 84 ? -15.722 -6.961 10.611 1.00 87.56 84 GLN A CA 1
ATOM 606 C C . GLN A 1 84 ? -15.244 -7.537 11.954 1.00 87.56 84 GLN A C 1
ATOM 608 O O . GLN A 1 84 ? -16.037 -7.626 12.893 1.00 87.56 84 GLN A O 1
ATOM 613 N N . LEU A 1 85 ? -13.964 -7.893 12.075 1.00 86.94 85 LEU A N 1
ATOM 614 C CA . LEU A 1 85 ? -13.350 -8.343 13.328 1.00 86.94 85 LEU A CA 1
ATOM 615 C C . LEU A 1 85 ? -13.317 -7.224 14.373 1.00 86.94 85 LEU A C 1
ATOM 617 O O . LEU A 1 85 ? -13.713 -7.440 15.521 1.00 86.94 85 LEU A O 1
ATOM 621 N N . VAL A 1 86 ? -12.904 -6.022 13.966 1.00 84.44 86 VAL A N 1
ATOM 622 C CA . VAL A 1 86 ? -12.885 -4.829 14.824 1.00 84.44 86 VAL A CA 1
ATOM 623 C C . VAL A 1 86 ? -14.298 -4.510 15.312 1.00 84.44 86 VAL A C 1
ATOM 625 O O . VAL A 1 86 ? -14.491 -4.285 16.502 1.00 84.44 86 VAL A O 1
ATOM 628 N N . ALA A 1 87 ? -15.307 -4.613 14.443 1.00 84.31 87 ALA A N 1
ATOM 629 C CA . ALA A 1 87 ? -16.698 -4.369 14.821 1.00 84.31 87 ALA A CA 1
ATOM 630 C C . ALA A 1 87 ? -17.288 -5.400 15.810 1.00 84.31 87 ALA A C 1
ATOM 632 O O . ALA A 1 87 ? -18.244 -5.079 16.513 1.00 84.31 87 ALA A O 1
ATOM 633 N N . ARG A 1 88 ? -16.770 -6.640 15.862 1.00 86.12 88 ARG A N 1
ATOM 634 C CA . ARG A 1 88 ? -17.359 -7.745 16.654 1.00 86.12 88 ARG A CA 1
ATOM 635 C C . ARG A 1 88 ? -16.599 -8.118 17.926 1.00 86.12 88 ARG A C 1
ATOM 637 O O . ARG A 1 88 ? -17.195 -8.694 18.828 1.00 86.12 88 ARG A O 1
ATOM 644 N N . SER A 1 89 ? -15.296 -7.869 17.986 1.00 78.44 89 SER A N 1
ATOM 645 C CA . SER A 1 89 ? -14.415 -8.441 19.019 1.00 78.44 89 SER A CA 1
ATOM 646 C C . SER A 1 89 ? -14.464 -7.740 20.380 1.00 78.44 89 SER A C 1
ATOM 648 O O . SER A 1 89 ? -13.991 -8.310 21.360 1.00 78.44 89 SER A O 1
ATOM 650 N N . GLY A 1 90 ? -14.980 -6.507 20.453 1.00 77.56 90 GLY A N 1
ATOM 651 C CA . GLY A 1 90 ? -14.941 -5.681 21.669 1.00 77.56 90 GLY A CA 1
ATOM 652 C C . GLY A 1 90 ? -13.526 -5.302 22.140 1.00 77.56 90 GLY A C 1
ATOM 653 O O . GLY A 1 90 ? -13.386 -4.664 23.181 1.00 77.56 90 GLY A O 1
ATOM 654 N N . LEU A 1 91 ? -12.484 -5.690 21.395 1.00 82.62 91 LEU A N 1
ATOM 655 C CA . LEU A 1 91 ? -11.088 -5.365 21.668 1.00 82.62 91 LEU A CA 1
ATOM 656 C C . LEU A 1 91 ? -10.717 -4.008 21.049 1.00 82.62 91 LEU A C 1
ATOM 658 O O . LEU A 1 91 ? -11.317 -3.608 20.047 1.00 82.62 91 LEU A O 1
ATOM 662 N N . PRO A 1 92 ? -9.691 -3.316 21.582 1.00 84.00 92 PRO A N 1
ATOM 663 C CA . PRO A 1 92 ? -9.123 -2.142 20.928 1.00 84.00 92 PRO A CA 1
ATOM 664 C C . PRO A 1 92 ? -8.676 -2.486 19.503 1.00 84.00 92 PRO A C 1
ATOM 666 O O . PRO A 1 92 ? -7.999 -3.499 19.299 1.00 84.00 92 PRO A O 1
ATOM 669 N N . ALA A 1 93 ? -9.025 -1.636 18.533 1.00 82.75 93 ALA A N 1
ATOM 670 C CA . ALA A 1 93 ? -8.711 -1.858 17.121 1.00 82.75 93 ALA A CA 1
ATOM 671 C C . ALA A 1 93 ? -7.213 -2.134 16.905 1.00 82.75 93 ALA A C 1
ATOM 673 O O . ALA A 1 93 ? -6.859 -3.088 16.218 1.00 82.75 93 ALA A O 1
ATOM 674 N N . ASP A 1 94 ? -6.346 -1.381 17.580 1.00 83.50 94 ASP A N 1
ATOM 675 C CA . ASP A 1 94 ? -4.886 -1.504 17.492 1.00 83.50 94 ASP A CA 1
ATOM 676 C C . ASP A 1 94 ? -4.374 -2.879 17.942 1.00 83.50 94 ASP A C 1
ATOM 678 O O . ASP A 1 94 ? -3.511 -3.476 17.298 1.00 83.50 94 ASP A O 1
ATOM 682 N N . ALA A 1 95 ? -4.933 -3.424 19.027 1.00 87.31 95 ALA A N 1
ATOM 683 C CA . ALA A 1 95 ? -4.555 -4.746 19.521 1.00 87.31 95 ALA A CA 1
ATOM 684 C C . ALA A 1 95 ? -4.954 -5.835 18.518 1.00 87.31 95 ALA A C 1
ATOM 686 O O . ALA A 1 95 ? -4.182 -6.751 18.237 1.00 87.31 95 ALA A O 1
ATOM 687 N N . LEU A 1 96 ? -6.149 -5.706 17.942 1.00 87.75 96 LEU A N 1
ATOM 688 C CA . LEU A 1 96 ? -6.665 -6.638 16.950 1.00 87.75 96 LEU A CA 1
ATOM 689 C C . LEU A 1 96 ? -5.842 -6.598 15.658 1.00 87.75 96 LEU A C 1
ATOM 691 O O . LEU A 1 96 ? -5.455 -7.644 15.138 1.00 87.75 96 LEU A O 1
ATOM 695 N N . LEU A 1 97 ? -5.528 -5.393 15.179 1.00 88.19 97 LEU A N 1
ATOM 696 C CA . LEU A 1 97 ? -4.686 -5.170 14.007 1.00 88.19 97 LEU A CA 1
ATOM 697 C C . LEU A 1 97 ? -3.299 -5.785 14.196 1.00 88.19 97 LEU A C 1
ATOM 699 O O . LEU A 1 97 ? -2.840 -6.490 13.303 1.00 88.19 97 LEU A O 1
ATOM 703 N N . ASN A 1 98 ? -2.683 -5.619 15.370 1.00 88.12 98 ASN A N 1
ATOM 704 C CA . ASN A 1 98 ? -1.379 -6.211 15.681 1.00 88.12 98 ASN A CA 1
ATOM 705 C C . ASN A 1 98 ? -1.401 -7.747 15.699 1.00 88.12 98 ASN A C 1
ATOM 707 O O . ASN A 1 98 ? -0.460 -8.382 15.214 1.00 88.12 98 ASN A O 1
ATOM 711 N N . ILE A 1 99 ? -2.470 -8.355 16.225 1.00 89.94 99 ILE A N 1
ATOM 712 C CA . ILE A 1 99 ? -2.646 -9.816 16.223 1.00 89.94 99 ILE A CA 1
ATOM 713 C C . ILE A 1 99 ? -2.798 -10.331 14.788 1.00 89.94 99 ILE A C 1
ATOM 715 O O . ILE A 1 99 ? -2.120 -11.283 14.394 1.00 89.94 99 ILE A O 1
ATOM 719 N N . VAL A 1 100 ? -3.662 -9.698 13.989 1.00 89.81 100 VAL A N 1
ATOM 720 C CA . VAL A 1 100 ? -3.901 -10.101 12.594 1.00 89.81 100 VAL A CA 1
ATOM 721 C C . VAL A 1 100 ? -2.641 -9.902 11.746 1.00 89.81 100 VAL A C 1
ATOM 723 O O . VAL A 1 100 ? -2.263 -10.800 11.001 1.00 89.81 100 VAL A O 1
ATOM 726 N N . TYR A 1 101 ? -1.945 -8.778 11.905 1.00 88.38 101 TYR A N 1
ATOM 727 C CA . TYR A 1 101 ? -0.662 -8.515 11.256 1.00 88.38 101 TYR A CA 1
ATOM 728 C C . TYR A 1 101 ? 0.376 -9.598 11.581 1.00 88.38 101 TYR A C 1
ATOM 730 O O . TYR A 1 101 ? 0.914 -10.231 10.672 1.00 88.38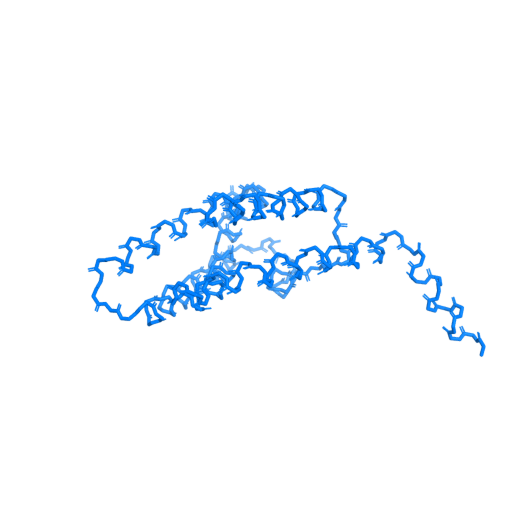 101 TYR A O 1
ATOM 738 N N . SER A 1 102 ? 0.634 -9.847 12.869 1.00 90.75 102 SER A N 1
ATOM 739 C CA . SER A 1 102 ? 1.681 -10.783 13.303 1.00 90.75 102 SER A CA 1
ATOM 740 C C . SER A 1 102 ? 1.396 -12.210 12.834 1.00 90.75 102 SER A C 1
ATOM 742 O O . SER A 1 102 ? 2.298 -12.919 12.386 1.00 90.75 102 SER A O 1
ATOM 744 N N . THR A 1 103 ? 0.127 -12.627 12.888 1.00 91.88 103 THR A N 1
ATOM 745 C CA . THR A 1 103 ? -0.296 -13.939 12.379 1.00 91.88 103 THR A CA 1
ATOM 746 C C . THR A 1 103 ? -0.176 -14.015 10.860 1.00 91.88 103 THR A C 1
ATOM 748 O O . THR A 1 103 ? 0.386 -14.982 10.350 1.00 91.88 103 THR A O 1
ATOM 751 N N . SER A 1 104 ? -0.620 -12.988 10.130 1.00 91.00 104 SER A N 1
ATOM 752 C CA . SER A 1 104 ? -0.502 -12.927 8.671 1.00 91.00 104 SER A CA 1
ATOM 753 C C . SER A 1 104 ? 0.954 -12.990 8.208 1.00 91.00 104 SER A C 1
ATOM 755 O O . SER A 1 104 ? 1.263 -13.717 7.266 1.00 91.00 104 SER A O 1
ATOM 757 N N . LEU A 1 105 ? 1.861 -12.272 8.876 1.00 89.31 105 LEU A N 1
ATOM 758 C CA . LEU A 1 105 ? 3.289 -12.298 8.564 1.00 89.31 105 LEU A CA 1
ATOM 759 C C . LEU A 1 105 ? 3.892 -13.687 8.817 1.00 89.31 105 LEU A C 1
ATOM 761 O O . LEU A 1 105 ? 4.616 -14.203 7.967 1.00 89.31 105 LEU A O 1
ATOM 765 N N . ALA A 1 106 ? 3.559 -14.320 9.946 1.00 90.62 106 ALA A N 1
ATOM 766 C CA . ALA A 1 106 ? 4.005 -15.679 10.243 1.00 90.62 106 ALA A CA 1
ATOM 767 C C . ALA A 1 106 ? 3.532 -16.673 9.169 1.00 90.62 106 ALA A C 1
ATOM 769 O O . ALA A 1 106 ? 4.334 -17.454 8.656 1.00 90.62 106 ALA A O 1
ATOM 770 N N . PHE A 1 107 ? 2.258 -16.598 8.765 1.00 90.62 107 PHE A N 1
ATOM 771 C CA . PHE A 1 107 ? 1.729 -17.415 7.673 1.00 90.62 107 PHE A CA 1
ATOM 772 C C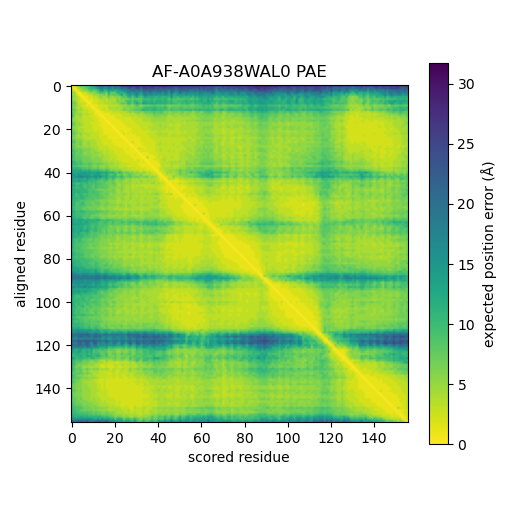 . PHE A 1 107 ? 2.424 -17.133 6.340 1.00 90.62 107 PHE A C 1
ATOM 774 O O . PHE A 1 107 ? 2.739 -18.082 5.630 1.00 90.62 107 PHE A O 1
ATOM 781 N N . ALA A 1 108 ? 2.710 -15.870 6.012 1.00 88.62 108 ALA A N 1
ATOM 782 C CA . ALA A 1 108 ? 3.396 -15.503 4.774 1.00 88.62 108 ALA A CA 1
ATOM 783 C C . ALA A 1 108 ? 4.804 -16.112 4.708 1.00 88.62 108 ALA A C 1
ATOM 785 O O . ALA A 1 108 ? 5.199 -16.672 3.688 1.00 88.62 108 ALA A O 1
ATOM 786 N N . VAL A 1 109 ? 5.555 -16.050 5.813 1.00 85.50 109 VAL A N 1
ATOM 787 C CA . VAL A 1 109 ? 6.905 -16.627 5.904 1.00 85.50 109 VAL A CA 1
ATOM 788 C C . VAL A 1 109 ? 6.865 -18.149 5.785 1.00 85.50 109 VAL A C 1
ATOM 790 O O . VAL A 1 109 ? 7.666 -18.722 5.045 1.00 85.50 109 VAL A O 1
ATOM 793 N N . VAL A 1 110 ? 5.924 -18.815 6.462 1.00 88.56 110 VAL A N 1
ATOM 794 C CA . VAL A 1 110 ? 5.732 -20.268 6.329 1.00 88.56 110 VAL A CA 1
ATOM 795 C C . VAL A 1 110 ? 5.374 -20.628 4.887 1.00 88.56 110 VAL A C 1
ATOM 797 O O . VAL A 1 110 ? 6.010 -21.500 4.304 1.00 88.56 110 VAL A O 1
ATOM 800 N N . ALA A 1 111 ? 4.419 -19.917 4.287 1.00 87.25 111 ALA A N 1
ATOM 801 C CA . ALA A 1 111 ? 3.991 -20.101 2.905 1.00 87.25 111 ALA A CA 1
ATOM 802 C C . ALA A 1 111 ? 5.158 -19.977 1.913 1.00 87.25 111 ALA A C 1
ATOM 804 O O . ALA A 1 111 ? 5.353 -20.859 1.081 1.00 87.25 111 ALA A O 1
ATOM 805 N N . LEU A 1 112 ? 5.973 -18.927 2.037 1.00 82.94 112 LEU A N 1
ATOM 806 C CA . LEU A 1 112 ? 7.159 -18.729 1.199 1.00 82.94 112 LEU A CA 1
ATOM 807 C C . LEU A 1 112 ? 8.234 -19.794 1.435 1.00 82.94 112 LEU A C 1
ATOM 809 O O . LEU A 1 112 ? 8.909 -20.180 0.486 1.00 82.94 112 LEU A O 1
ATOM 813 N N . SER A 1 113 ? 8.379 -20.299 2.663 1.00 81.94 113 SER A N 1
ATOM 814 C CA . SER A 1 113 ? 9.360 -21.350 2.982 1.00 81.94 113 SER A CA 1
ATOM 815 C C . SER A 1 113 ? 9.034 -22.690 2.317 1.00 81.94 113 SER A C 1
ATOM 817 O O . SER A 1 113 ? 9.926 -23.513 2.137 1.00 81.94 113 SER A O 1
ATOM 819 N N . LEU A 1 114 ? 7.772 -22.909 1.935 1.00 81.94 114 LEU A N 1
ATOM 820 C CA . LEU A 1 114 ? 7.337 -24.092 1.187 1.00 81.94 114 LEU A CA 1
ATOM 821 C C . LEU A 1 114 ? 7.600 -23.969 -0.324 1.00 81.94 114 LEU A C 1
ATOM 823 O O . LEU A 1 114 ? 7.541 -24.966 -1.039 1.00 81.94 114 LEU A O 1
ATOM 827 N N . VAL A 1 115 ? 7.884 -22.764 -0.828 1.00 76.81 115 VAL A N 1
ATOM 828 C CA . VAL A 1 115 ? 8.147 -22.518 -2.250 1.00 76.81 115 VAL A CA 1
ATOM 829 C C . VAL A 1 115 ? 9.646 -22.650 -2.525 1.00 76.81 115 VAL A C 1
ATOM 831 O O . VAL A 1 115 ? 10.401 -21.684 -2.433 1.00 76.81 115 VAL A O 1
ATOM 834 N N . GLU A 1 116 ? 10.087 -23.836 -2.946 1.00 63.28 116 GLU A N 1
ATOM 835 C CA . GLU A 1 116 ? 11.498 -24.112 -3.284 1.00 63.28 116 GLU A CA 1
ATOM 836 C C . GLU A 1 116 ? 12.040 -23.249 -4.445 1.00 63.28 116 GLU A C 1
ATOM 838 O O . GLU A 1 116 ? 13.248 -23.063 -4.599 1.00 63.28 116 GLU A O 1
ATOM 843 N N . THR A 1 117 ? 11.155 -22.708 -5.288 1.00 62.28 117 THR A N 1
ATOM 844 C CA . THR A 1 117 ? 11.520 -21.991 -6.522 1.00 62.28 117 THR A CA 1
ATOM 845 C C . THR A 1 117 ? 11.774 -20.489 -6.317 1.00 62.28 117 THR A C 1
ATOM 847 O O . THR A 1 117 ? 12.322 -19.835 -7.209 1.00 62.28 117 THR A O 1
ATOM 850 N N . TYR A 1 118 ? 11.411 -19.900 -5.169 1.00 62.31 118 TYR A N 1
ATOM 851 C CA . TYR A 1 118 ? 11.489 -18.445 -4.989 1.00 62.31 118 TYR A CA 1
ATOM 852 C C . TYR A 1 118 ? 12.905 -17.979 -4.615 1.00 62.31 118 TYR A C 1
ATOM 854 O O . TYR A 1 118 ? 13.284 -17.888 -3.451 1.00 62.31 118 TYR A O 1
ATOM 862 N N . ARG A 1 119 ? 13.700 -17.645 -5.637 1.00 57.09 119 ARG A N 1
ATOM 863 C CA . ARG A 1 119 ? 15.088 -17.156 -5.505 1.00 57.09 119 ARG A CA 1
ATOM 864 C C . ARG A 1 119 ? 15.224 -15.633 -5.369 1.00 57.09 119 ARG A C 1
ATOM 866 O O . ARG A 1 119 ? 16.341 -15.147 -5.232 1.00 57.09 119 ARG A O 1
ATOM 873 N N . GLY A 1 120 ? 14.118 -14.884 -5.405 1.00 61.19 120 GLY A N 1
ATOM 874 C CA . GLY A 1 120 ? 14.115 -13.410 -5.390 1.00 61.19 120 GLY A CA 1
ATOM 875 C C . GLY A 1 120 ? 14.567 -12.776 -4.069 1.00 61.19 120 GLY A C 1
ATOM 876 O O . GLY A 1 120 ? 14.818 -11.578 -4.013 1.00 61.19 120 GLY A O 1
ATOM 877 N N . GLY A 1 121 ? 14.713 -13.577 -3.009 1.00 65.81 121 GLY A N 1
ATOM 878 C CA . GLY A 1 121 ? 15.014 -13.088 -1.671 1.00 65.81 121 GLY A CA 1
ATOM 879 C C . GLY A 1 121 ? 13.800 -12.398 -1.049 1.00 65.81 121 GLY A C 1
ATOM 880 O O . GLY A 1 121 ? 13.182 -11.511 -1.631 1.00 65.81 121 GLY A O 1
ATOM 881 N N . ILE A 1 122 ? 13.466 -12.781 0.182 1.00 65.62 122 ILE A N 1
ATOM 882 C CA . ILE A 1 122 ? 12.329 -12.216 0.929 1.00 65.62 122 ILE A CA 1
ATOM 883 C C . ILE A 1 122 ? 12.466 -10.686 1.047 1.00 65.62 122 ILE A C 1
ATOM 885 O O . ILE A 1 122 ? 11.476 -9.967 1.042 1.00 65.62 122 ILE A O 1
ATOM 889 N N . GLN A 1 123 ? 13.701 -10.176 1.059 1.00 68.56 123 GLN A N 1
ATOM 890 C CA . GLN A 1 123 ? 14.010 -8.751 1.126 1.00 68.56 123 GLN A CA 1
ATOM 891 C C . GLN A 1 123 ? 13.473 -7.949 -0.073 1.00 68.56 123 GLN A C 1
ATOM 893 O O . GLN A 1 123 ? 12.943 -6.863 0.131 1.00 68.56 123 GLN A O 1
ATOM 898 N N . GLN A 1 124 ? 13.536 -8.474 -1.303 1.00 72.12 124 GLN A N 1
ATOM 899 C CA . GLN A 1 124 ? 12.957 -7.768 -2.457 1.00 72.12 124 GLN A CA 1
ATOM 900 C C . GLN A 1 124 ? 11.431 -7.714 -2.374 1.00 72.12 124 GLN A C 1
ATOM 902 O O . GLN A 1 124 ? 10.827 -6.735 -2.795 1.00 72.12 124 GLN A O 1
ATOM 907 N N . LEU A 1 125 ? 10.804 -8.732 -1.782 1.00 71.06 125 LEU A N 1
ATOM 908 C CA .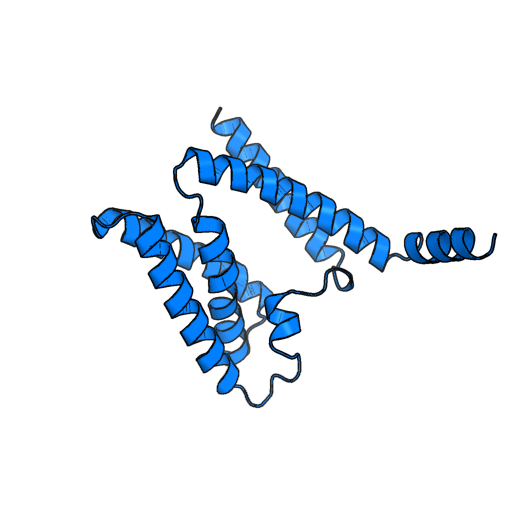 LEU A 1 125 ? 9.362 -8.750 -1.561 1.00 71.06 125 LEU A CA 1
ATOM 909 C C . LEU A 1 125 ? 8.933 -7.826 -0.410 1.00 71.06 125 LEU A C 1
ATOM 911 O O . LEU A 1 125 ? 7.892 -7.184 -0.495 1.00 71.06 125 LEU A O 1
ATOM 915 N N . LEU A 1 126 ? 9.741 -7.761 0.653 1.00 68.25 126 LEU A N 1
ATOM 916 C CA . LEU A 1 126 ? 9.488 -6.958 1.852 1.00 68.25 126 LEU A CA 1
ATOM 917 C C . LEU A 1 126 ? 9.651 -5.459 1.610 1.00 68.25 126 LEU A C 1
ATOM 919 O O . LEU A 1 126 ? 8.865 -4.673 2.127 1.00 68.25 126 LEU A O 1
ATOM 923 N N . PHE A 1 127 ? 10.687 -5.070 0.866 1.00 72.38 127 PHE A N 1
ATOM 924 C CA . PHE A 1 127 ? 11.050 -3.664 0.680 1.00 72.38 127 PHE A CA 1
ATOM 925 C C . PHE A 1 127 ? 10.728 -3.138 -0.724 1.00 72.38 127 PHE A C 1
ATOM 927 O O . PHE A 1 127 ? 10.650 -1.926 -0.914 1.00 72.38 127 PHE A O 1
ATOM 934 N N . GLY A 1 128 ? 10.497 -4.031 -1.691 1.00 78.62 128 GLY A N 1
ATOM 935 C CA . GLY A 1 128 ? 10.278 -3.673 -3.088 1.00 78.62 128 GLY A CA 1
ATOM 936 C C . GLY A 1 128 ? 11.545 -3.177 -3.791 1.00 78.62 128 GLY A C 1
ATOM 937 O O . GLY A 1 128 ? 12.608 -3.018 -3.190 1.00 78.62 128 GLY A O 1
ATOM 938 N N . ASP A 1 129 ? 11.411 -2.911 -5.089 1.00 85.56 129 ASP A N 1
ATOM 939 C CA . ASP A 1 129 ? 12.405 -2.187 -5.880 1.00 85.56 129 ASP A CA 1
ATOM 940 C C . ASP A 1 129 ? 11.735 -0.987 -6.557 1.00 85.56 129 ASP A C 1
ATOM 942 O O . ASP A 1 129 ? 10.944 -1.132 -7.491 1.00 85.56 129 ASP A O 1
ATOM 946 N N . ILE A 1 130 ? 12.058 0.215 -6.077 1.00 87.50 130 ILE A N 1
ATOM 947 C CA . ILE A 1 130 ? 11.520 1.461 -6.630 1.00 87.50 130 ILE A CA 1
ATOM 948 C C . ILE A 1 130 ? 12.052 1.749 -8.042 1.00 87.50 130 ILE A C 1
ATOM 950 O O . ILE A 1 130 ? 11.385 2.420 -8.829 1.00 87.50 130 ILE A O 1
ATOM 954 N N . LEU A 1 131 ? 13.235 1.232 -8.389 1.00 88.06 131 LEU A N 1
ATOM 955 C CA . LEU A 1 131 ? 13.851 1.435 -9.702 1.00 88.06 131 LEU A CA 1
ATOM 956 C C . LEU A 1 131 ? 13.174 0.572 -10.779 1.00 88.06 131 LEU A C 1
ATOM 958 O O . LEU A 1 131 ? 13.201 0.924 -11.960 1.00 88.06 131 LEU A O 1
ATOM 962 N N . GLY A 1 132 ? 12.529 -0.523 -10.366 1.00 86.44 132 GLY A N 1
ATOM 963 C CA . GLY A 1 132 ? 11.798 -1.454 -11.225 1.00 86.44 132 GLY A CA 1
ATOM 964 C C . GLY A 1 132 ? 10.409 -0.981 -11.669 1.00 86.44 132 GLY A C 1
ATOM 965 O O . GLY A 1 132 ? 9.757 -1.685 -12.438 1.00 86.44 132 GLY A O 1
ATOM 966 N N . ILE A 1 133 ? 9.951 0.198 -11.230 1.00 89.44 133 ILE A N 1
ATOM 967 C CA . ILE A 1 133 ? 8.618 0.724 -11.560 1.00 89.44 133 ILE A CA 1
ATOM 968 C C . ILE A 1 133 ? 8.433 0.877 -13.078 1.00 89.44 133 ILE A C 1
ATOM 970 O O . ILE A 1 133 ? 9.200 1.549 -13.782 1.00 89.44 133 ILE A O 1
ATOM 974 N N . SER A 1 134 ? 7.366 0.273 -13.594 1.00 90.69 134 SER A N 1
ATOM 975 C CA . SER A 1 134 ? 6.955 0.369 -14.991 1.00 90.69 134 SER A CA 1
ATOM 976 C C . SER A 1 134 ? 5.979 1.530 -15.224 1.00 90.69 134 SER A C 1
ATOM 978 O O . SER A 1 134 ? 5.404 2.102 -14.296 1.00 90.69 134 SER A O 1
ATOM 980 N N . TRP A 1 135 ? 5.759 1.890 -16.492 1.00 90.25 135 TRP A N 1
ATOM 981 C CA . TRP A 1 135 ? 4.763 2.907 -16.855 1.00 90.25 135 TRP A CA 1
ATOM 982 C C . TRP A 1 135 ? 3.336 2.498 -16.479 1.00 90.25 135 TRP A C 1
ATOM 984 O O . TRP A 1 135 ? 2.545 3.354 -16.091 1.00 90.25 135 TRP A O 1
ATOM 994 N N . SER A 1 136 ? 3.010 1.205 -16.545 1.00 89.94 136 SER A N 1
ATOM 995 C CA . SER A 1 136 ? 1.717 0.694 -16.084 1.00 89.94 136 SER A CA 1
ATOM 996 C C . SER A 1 136 ? 1.518 0.914 -14.587 1.00 89.94 136 SER A C 1
ATOM 998 O O . SER A 1 136 ? 0.428 1.310 -14.183 1.00 89.94 136 SER A O 1
ATOM 1000 N N . ASP A 1 137 ? 2.564 0.741 -13.775 1.00 89.00 137 ASP A N 1
ATOM 1001 C CA . ASP A 1 137 ? 2.468 0.931 -12.322 1.00 89.00 137 ASP A CA 1
ATOM 1002 C C . ASP A 1 137 ? 2.200 2.401 -11.982 1.00 89.00 137 ASP A C 1
ATOM 1004 O O . ASP A 1 137 ? 1.332 2.702 -11.167 1.00 89.00 137 ASP A O 1
ATOM 1008 N N . LEU A 1 138 ? 2.870 3.330 -12.674 1.00 92.06 138 LEU A N 1
ATOM 1009 C CA . LEU A 1 138 ? 2.630 4.772 -12.542 1.00 92.06 138 LEU A CA 1
ATOM 1010 C C . LEU A 1 138 ? 1.182 5.158 -12.866 1.00 92.06 138 LEU A C 1
ATOM 1012 O O . LEU A 1 138 ? 0.589 5.960 -12.145 1.00 92.06 138 LEU A O 1
ATOM 1016 N N . VAL A 1 139 ? 0.601 4.578 -13.921 1.00 93.19 139 VAL A N 1
ATOM 1017 C CA . VAL A 1 139 ? -0.806 4.812 -14.279 1.00 93.19 139 VAL A CA 1
ATOM 1018 C C . VAL A 1 139 ? -1.734 4.287 -13.186 1.00 93.19 139 VAL A C 1
ATOM 1020 O O . VAL A 1 139 ? -2.658 4.995 -12.794 1.00 93.19 139 VAL A O 1
ATOM 1023 N N . VAL A 1 140 ? -1.477 3.088 -12.653 1.00 90.62 140 VAL A N 1
ATOM 1024 C CA . VAL A 1 140 ? -2.279 2.509 -11.563 1.00 90.62 140 VAL A CA 1
ATOM 1025 C C . VAL A 1 140 ? -2.198 3.371 -10.303 1.00 90.62 140 VAL A C 1
ATOM 1027 O O . VAL A 1 140 ? -3.234 3.716 -9.740 1.00 90.62 140 VAL A O 1
ATOM 1030 N N . ILE A 1 141 ? -0.996 3.779 -9.885 1.00 91.94 141 ILE A N 1
ATOM 1031 C CA . ILE A 1 141 ? -0.797 4.640 -8.709 1.00 91.94 141 ILE A CA 1
ATOM 1032 C C . ILE A 1 141 ? -1.491 5.993 -8.920 1.00 91.94 141 ILE A C 1
ATOM 1034 O O . ILE A 1 141 ? -2.202 6.466 -8.035 1.00 91.94 141 ILE A O 1
ATOM 1038 N N . GLY A 1 142 ? -1.340 6.605 -10.098 1.00 94.06 142 GLY A N 1
ATOM 1039 C CA . GLY A 1 142 ? -2.008 7.863 -10.432 1.00 94.06 142 GLY A CA 1
ATOM 1040 C C . GLY A 1 142 ? -3.535 7.749 -10.402 1.00 94.06 142 GLY A C 1
ATOM 1041 O O . GLY A 1 142 ? -4.210 8.618 -9.853 1.00 94.06 142 GLY A O 1
ATOM 1042 N N . LEU A 1 143 ? -4.08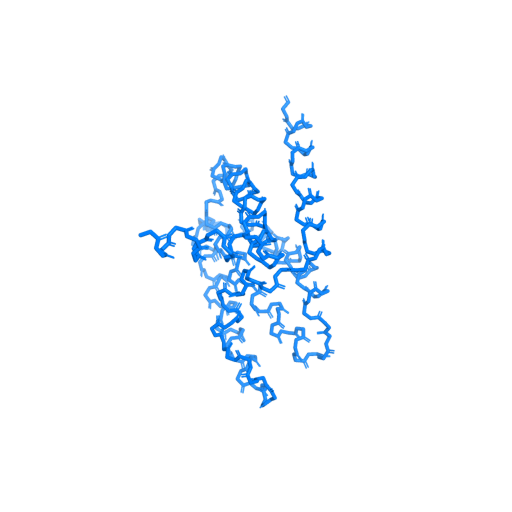9 6.655 -10.926 1.00 94.25 143 LEU A N 1
ATOM 1043 C CA . LEU A 1 143 ? -5.528 6.392 -10.915 1.00 94.25 143 LEU A CA 1
ATOM 1044 C C . LEU A 1 143 ? -6.041 6.180 -9.482 1.00 94.25 143 LEU A C 1
ATOM 1046 O O . LEU A 1 143 ? -7.061 6.758 -9.111 1.00 94.25 143 LEU A O 1
ATOM 1050 N N . LEU A 1 144 ? -5.309 5.435 -8.649 1.00 92.12 144 LEU A N 1
ATOM 1051 C CA . LEU A 1 144 ? -5.627 5.273 -7.227 1.00 92.12 144 LEU A CA 1
ATOM 1052 C C . LEU A 1 144 ? -5.592 6.609 -6.471 1.00 92.12 144 LEU A C 1
ATOM 1054 O O . LEU A 1 144 ? -6.476 6.859 -5.653 1.00 92.12 144 LEU A O 1
ATOM 1058 N N . LEU A 1 145 ? -4.627 7.488 -6.766 1.00 94.12 145 LEU A N 1
ATOM 1059 C CA . LEU A 1 145 ? -4.563 8.835 -6.188 1.00 94.12 145 LEU A CA 1
ATOM 1060 C C . LEU A 1 145 ? -5.788 9.669 -6.568 1.00 94.12 145 LEU A C 1
ATOM 1062 O O . LEU A 1 145 ? -6.389 10.300 -5.701 1.00 94.12 145 LEU A O 1
ATOM 1066 N N . LEU A 1 146 ? -6.191 9.643 -7.840 1.00 94.38 146 LE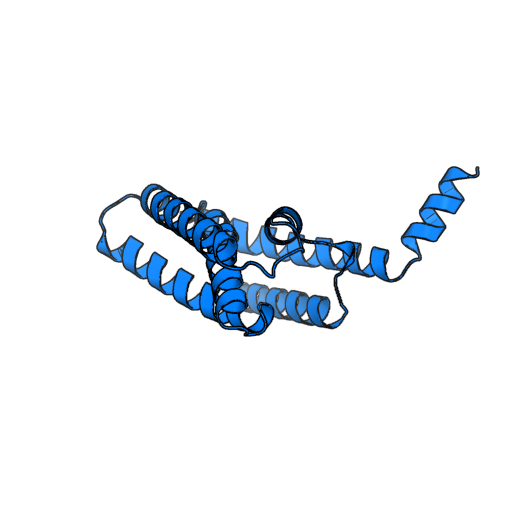U A N 1
ATOM 1067 C CA . LEU A 1 146 ? -7.388 10.346 -8.303 1.00 94.38 146 LEU A CA 1
ATOM 1068 C C . LEU A 1 146 ? -8.664 9.807 -7.648 1.00 94.38 146 LEU A C 1
ATOM 1070 O O . LEU A 1 146 ? -9.507 10.599 -7.234 1.00 94.38 146 LEU A O 1
ATOM 1074 N N . ILE A 1 147 ? -8.796 8.484 -7.505 1.00 93.50 147 ILE A N 1
ATOM 1075 C CA . ILE A 1 147 ? -9.921 7.872 -6.783 1.00 93.50 147 ILE A CA 1
ATOM 1076 C C . ILE A 1 147 ? -9.929 8.324 -5.320 1.00 93.50 147 ILE A C 1
ATOM 1078 O O . ILE A 1 147 ? -10.981 8.709 -4.814 1.00 93.50 147 ILE A O 1
ATOM 1082 N N . ALA A 1 148 ? -8.778 8.304 -4.644 1.00 91.38 148 ALA A N 1
ATOM 1083 C CA . ALA A 1 148 ? -8.671 8.715 -3.246 1.00 91.38 148 ALA A CA 1
ATOM 1084 C C . ALA A 1 148 ? -9.054 10.192 -3.054 1.00 91.38 148 ALA A C 1
ATOM 1086 O O . ALA A 1 148 ? -9.826 10.520 -2.153 1.00 91.38 148 ALA A O 1
ATOM 1087 N N . LEU A 1 149 ? -8.571 11.072 -3.935 1.00 92.69 149 LEU A N 1
ATOM 1088 C CA . LEU A 1 149 ? -8.944 12.487 -3.954 1.00 92.69 149 LEU A CA 1
ATOM 1089 C C . LEU A 1 149 ? -10.438 12.681 -4.227 1.00 92.69 149 LEU A C 1
ATOM 1091 O O . LEU A 1 149 ? -11.086 13.457 -3.532 1.00 92.69 149 LEU A O 1
ATOM 1095 N N . GLY A 1 150 ? -10.993 11.960 -5.205 1.00 93.38 150 GLY A N 1
ATOM 1096 C CA . GLY A 1 150 ? -12.417 12.011 -5.533 1.00 93.38 150 GLY A CA 1
ATOM 1097 C C . GLY A 1 150 ? -13.296 11.560 -4.367 1.00 93.38 150 GLY A C 1
ATOM 1098 O O . GLY A 1 150 ? -14.271 12.231 -4.041 1.00 93.38 150 GLY A O 1
ATOM 1099 N N . TYR A 1 151 ? -12.920 10.471 -3.691 1.00 91.00 151 TYR A N 1
ATOM 1100 C CA . TYR A 1 151 ? -13.602 10.002 -2.484 1.00 91.00 151 TYR A CA 1
ATOM 1101 C C . TYR A 1 151 ? -13.567 11.050 -1.369 1.00 91.00 151 TYR A C 1
ATOM 1103 O O . TYR A 1 151 ? -14.597 11.326 -0.757 1.00 91.00 151 TYR A O 1
ATOM 1111 N N . LEU A 1 152 ? -12.406 11.666 -1.132 1.00 88.81 152 LEU A N 1
ATOM 1112 C CA . LEU A 1 152 ? -12.266 12.689 -0.102 1.00 88.81 152 LEU A CA 1
ATOM 1113 C C . LEU A 1 152 ? -13.105 13.933 -0.427 1.00 88.81 152 LEU A C 1
ATOM 1115 O O . LEU A 1 152 ? -13.810 14.426 0.448 1.00 88.81 152 LEU A O 1
ATOM 1119 N N . ALA A 1 153 ? -13.094 14.383 -1.683 1.00 89.75 153 ALA A N 1
ATOM 1120 C CA . ALA A 1 153 ? -13.895 15.514 -2.147 1.00 89.75 153 ALA A CA 1
ATOM 1121 C C . ALA A 1 153 ? -15.410 15.261 -2.064 1.00 89.75 153 ALA A C 1
ATOM 1123 O O . ALA A 1 153 ? -16.156 16.195 -1.816 1.00 89.75 153 ALA A O 1
ATOM 1124 N N . LEU A 1 154 ? -15.863 14.017 -2.257 1.00 90.62 154 LEU A N 1
ATOM 1125 C CA . LEU A 1 154 ? -17.265 13.615 -2.069 1.00 90.62 154 LEU A CA 1
ATOM 1126 C C . LEU A 1 154 ? -17.667 13.503 -0.592 1.00 90.62 154 LEU A C 1
ATOM 1128 O O . LEU A 1 154 ? -18.853 13.551 -0.277 1.00 90.62 154 LEU A O 1
ATOM 1132 N N . SER A 1 155 ? -16.698 13.258 0.292 1.00 83.12 155 SER A N 1
ATOM 1133 C CA . SER A 1 155 ? -16.936 13.084 1.729 1.00 83.12 155 SER A CA 1
ATOM 1134 C C . SER A 1 155 ? -16.934 14.389 2.532 1.00 83.12 155 SER A C 1
ATOM 1136 O O . SER A 1 155 ? -17.385 14.375 3.678 1.00 83.12 155 SER A O 1
ATOM 1138 N N . LEU A 1 156 ? -16.404 15.472 1.949 1.00 76.50 156 LEU A N 1
ATOM 1139 C CA . LEU A 1 156 ? -16.428 16.843 2.471 1.00 76.50 156 LEU A CA 1
ATOM 1140 C C . LEU A 1 156 ? -17.694 17.571 2.009 1.00 76.50 156 LEU A C 1
ATOM 1142 O O . LEU A 1 156 ? -18.226 18.354 2.826 1.00 76.50 156 LEU A O 1
#